Protein AF-A0A6P1CXM7-F1 (afdb_monomer)

Foldseek 3Di:
DVVVVVVVVVVDDDDDQPQFPDFWDKDWDADPVVRDIDIDTDLGGAGPPLCSLVVVLVVLLVCLLPDPDDDDDDDDHHNDDPCSVVVSVVSSVVSD

Sequence (96 aa):
DHAFAAAAELELPVDFVHALPWVRRTVVISESGSGTATALWEPGARITNPHAAEQLAVRVAGLLPDIAGLVIAGSLPGGIDPELPAQIARSALDHG

Nearest PDB structures (foldseek):
  2q5r-assembly2_C  TM=8.859E-01  e=2.977E-03  Staphylococcus aureus
  2jg1-assembly2_C  TM=8.522E-01  e=4.736E-03  Staphylococcus aureus subsp. aureus NCTC 8325
  5msc-assembly1_A  TM=3.157E-01  e=2.574E+00  Nocardia iowensis
  7e8s-assembly1_P  TM=1.985E-01  e=2.110E+00  Saccharomyces cerevisiae S288C

Radius of gyration: 16.23 Å; Cα contacts (8 Å, |Δi|>4): 83; chains: 1; bounding box: 47×28×36 Å

pLDDT: mean 93.21, std 4.41, range [60.66, 97.0]

Organism: NCBI:txid135487

Mean predicted aligned error: 3.91 Å

Secondary structure (DSSP, 8-state):
-HHHHHHHHTTS--------SSPPPEEEEEETTTTEEEEEE---PPP--TTHHHHHHHHHHHHGGG-S-----SPPPTTS-TTHHHHHHHHHHH--

Solvent-accessible surface area (backbone atoms only — not comparable to full-atom values): 6273 Å² total; per-residue (Å²): 54,70,70,62,50,59,57,46,53,76,77,42,96,75,87,82,76,83,52,41,90,48,76,64,60,70,51,73,52,71,41,83,89,78,70,48,73,50,76,49,68,57,95,54,57,64,39,76,59,84,57,45,63,58,54,45,49,56,53,50,60,73,46,49,90,81,50,98,75,87,87,88,82,84,83,81,57,51,74,60,69,86,58,50,66,60,52,50,52,49,54,52,60,77,73,106

Structure (mmCIF, N/CA/C/O backbone):
data_AF-A0A6P1CXM7-F1
#
_entry.id   AF-A0A6P1CXM7-F1
#
loop_
_atom_site.group_PDB
_atom_site.id
_atom_site.type_symbol
_atom_site.label_atom_id
_atom_site.label_alt_id
_atom_site.label_comp_id
_atom_site.label_asym_id
_atom_site.label_entity_id
_atom_site.label_seq_id
_atom_site.pdbx_PDB_ins_code
_atom_site.Cartn_x
_atom_site.Cartn_y
_atom_site.Cartn_z
_atom_site.occupancy
_atom_site.B_iso_or_equiv
_atom_site.auth_seq_id
_atom_site.auth_comp_id
_atom_site.auth_asym_id
_atom_site.auth_atom_id
_atom_site.pdbx_PDB_model_num
ATOM 1 N N . ASP A 1 1 ? -3.317 -7.924 -8.757 1.00 82.62 1 ASP A N 1
ATOM 2 C CA . ASP A 1 1 ? -2.547 -8.932 -9.512 1.00 82.62 1 ASP A CA 1
ATOM 3 C C . ASP A 1 1 ? -2.337 -10.158 -8.634 1.00 82.62 1 ASP A C 1
ATOM 5 O O . ASP A 1 1 ? -1.718 -10.046 -7.582 1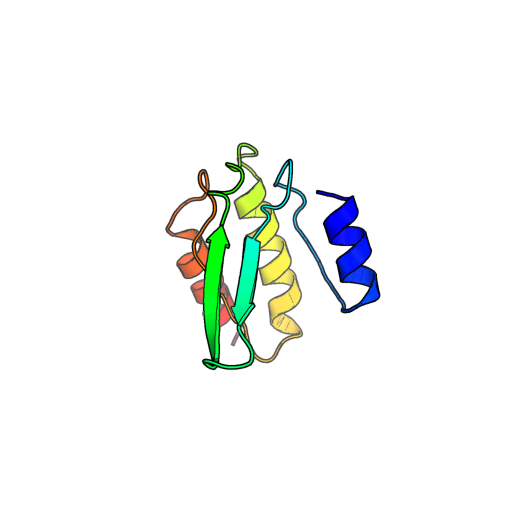.00 82.62 1 ASP A O 1
ATOM 9 N N . HIS A 1 2 ? -2.919 -11.293 -9.018 1.00 86.69 2 HIS A N 1
ATOM 10 C CA . HIS A 1 2 ? -2.811 -12.534 -8.247 1.00 86.69 2 HIS A CA 1
ATOM 11 C C . HIS A 1 2 ? -1.419 -13.168 -8.337 1.00 86.69 2 HIS A C 1
ATOM 13 O O . HIS A 1 2 ? -0.991 -13.791 -7.373 1.00 86.69 2 HIS A O 1
ATOM 19 N N . ALA A 1 3 ? -0.695 -12.977 -9.445 1.00 90.69 3 ALA A N 1
ATOM 20 C CA . ALA A 1 3 ? 0.643 -13.544 -9.600 1.00 90.69 3 ALA A CA 1
ATOM 21 C C . ALA A 1 3 ? 1.643 -12.874 -8.648 1.00 90.69 3 ALA A C 1
ATOM 23 O O . ALA A 1 3 ? 2.428 -13.556 -7.996 1.00 90.69 3 ALA A O 1
ATOM 24 N N . PHE A 1 4 ? 1.568 -11.544 -8.516 1.00 91.88 4 PHE A N 1
ATOM 25 C CA . PHE A 1 4 ? 2.371 -10.801 -7.542 1.00 91.88 4 PHE A CA 1
ATOM 26 C C . PHE A 1 4 ? 2.073 -11.234 -6.100 1.00 91.88 4 PHE A C 1
ATOM 28 O O . PHE A 1 4 ? 2.997 -11.480 -5.333 1.00 91.88 4 PHE A O 1
ATOM 35 N N . ALA A 1 5 ? 0.791 -11.347 -5.742 1.00 93.00 5 ALA A N 1
ATOM 36 C CA . ALA A 1 5 ? 0.392 -11.744 -4.394 1.00 93.00 5 ALA A CA 1
ATOM 37 C C . ALA A 1 5 ? 0.921 -13.139 -4.028 1.00 93.00 5 ALA A C 1
ATOM 39 O O . ALA A 1 5 ? 1.553 -13.287 -2.989 1.00 93.00 5 ALA A O 1
ATOM 40 N N . ALA A 1 6 ? 0.762 -14.117 -4.927 1.00 93.00 6 ALA A N 1
ATOM 41 C CA . ALA A 1 6 ? 1.278 -15.467 -4.721 1.00 93.00 6 ALA A CA 1
ATOM 42 C C . ALA A 1 6 ? 2.809 -15.499 -4.573 1.00 93.00 6 ALA A C 1
ATOM 44 O O . ALA A 1 6 ? 3.331 -16.277 -3.784 1.00 93.00 6 ALA A O 1
ATOM 45 N N . ALA A 1 7 ? 3.541 -14.653 -5.307 1.00 94.62 7 ALA A N 1
ATOM 46 C CA . ALA A 1 7 ? 4.991 -14.549 -5.155 1.00 94.62 7 ALA A CA 1
ATOM 47 C C . ALA A 1 7 ? 5.391 -13.958 -3.791 1.00 94.62 7 ALA A C 1
ATOM 49 O O . ALA A 1 7 ? 6.302 -14.471 -3.151 1.00 94.62 7 ALA A O 1
ATOM 50 N N . ALA A 1 8 ? 4.694 -12.919 -3.324 1.00 94.44 8 ALA A N 1
ATOM 51 C CA . ALA A 1 8 ? 4.969 -12.292 -2.031 1.00 94.44 8 ALA A CA 1
ATOM 52 C C . ALA A 1 8 ? 4.637 -13.207 -0.836 1.00 94.44 8 ALA A C 1
ATOM 54 O O . ALA A 1 8 ? 5.391 -13.224 0.134 1.00 94.44 8 ALA A O 1
ATOM 55 N N . GLU A 1 9 ? 3.566 -14.008 -0.924 1.00 95.00 9 GLU A N 1
ATOM 56 C CA . GLU A 1 9 ? 3.192 -15.011 0.094 1.00 95.00 9 GLU A CA 1
ATOM 57 C C . GLU A 1 9 ? 4.285 -16.063 0.338 1.00 95.00 9 GLU A C 1
ATOM 59 O O . GLU A 1 9 ? 4.363 -16.631 1.427 1.00 95.00 9 GLU A O 1
ATOM 64 N N . LEU A 1 10 ? 5.146 -16.323 -0.653 1.00 96.44 10 LEU A N 1
ATOM 65 C CA . LEU A 1 10 ? 6.281 -17.238 -0.504 1.00 96.44 10 LEU A CA 1
ATOM 66 C C . LEU A 1 10 ? 7.441 -16.630 0.298 1.00 96.44 10 LEU A C 1
ATOM 68 O O . LEU A 1 10 ? 8.280 -17.376 0.801 1.00 96.44 10 LEU A O 1
ATOM 72 N N . GLU A 1 11 ? 7.511 -15.303 0.405 1.00 96.62 11 GLU A N 1
ATOM 73 C CA . GLU A 1 11 ? 8.611 -14.588 1.061 1.00 96.62 11 GLU A CA 1
ATOM 74 C C . GLU A 1 11 ? 8.240 -14.105 2.471 1.00 96.62 11 GLU A C 1
ATOM 76 O O . GLU A 1 11 ? 9.081 -14.138 3.372 1.00 96.62 11 GLU A O 1
ATOM 81 N N . LEU A 1 12 ? 6.993 -13.667 2.681 1.00 95.62 12 LEU A N 1
ATOM 82 C CA . LEU A 1 12 ? 6.505 -13.173 3.969 1.00 95.62 12 LEU A CA 1
ATOM 83 C C . LEU A 1 12 ? 4.985 -13.367 4.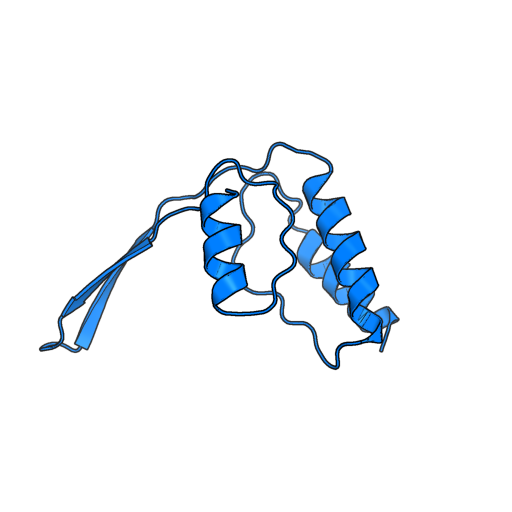131 1.00 95.62 12 LEU A C 1
ATOM 85 O O . LEU A 1 12 ? 4.268 -13.466 3.135 1.00 95.62 12 LEU A O 1
ATOM 89 N N . PRO A 1 13 ? 4.458 -13.366 5.373 1.00 94.00 13 PRO A N 1
ATOM 90 C CA . PRO A 1 13 ? 3.018 -13.301 5.598 1.00 94.00 13 PRO A CA 1
ATOM 91 C C . PRO A 1 13 ? 2.437 -12.020 4.985 1.00 94.00 13 PRO A C 1
ATOM 93 O O . PRO A 1 13 ? 2.889 -10.918 5.303 1.00 94.00 13 PRO A O 1
ATOM 96 N N . VAL A 1 14 ? 1.430 -12.158 4.123 1.00 94.69 14 VAL A N 1
ATOM 97 C CA . VAL A 1 14 ? 0.737 -11.029 3.486 1.00 94.69 14 VAL A CA 1
ATOM 98 C C . VAL A 1 14 ? -0.775 -11.220 3.534 1.00 94.69 14 VAL A C 1
ATOM 100 O O . VAL A 1 14 ? -1.273 -12.342 3.528 1.00 94.69 14 VAL A O 1
ATOM 103 N N . ASP A 1 15 ? -1.503 -10.105 3.553 1.00 94.19 15 ASP A N 1
ATOM 104 C CA . ASP A 1 15 ? -2.965 -10.072 3.463 1.00 94.19 15 ASP A CA 1
ATOM 105 C C . ASP A 1 15 ? -3.403 -8.930 2.528 1.00 94.19 15 ASP A C 1
ATOM 107 O O . ASP A 1 15 ? -3.750 -7.825 2.950 1.00 94.19 15 ASP A O 1
ATOM 111 N N . PHE A 1 16 ? -3.313 -9.160 1.214 1.00 94.69 16 PHE A N 1
ATOM 112 C CA . PHE A 1 16 ? -3.613 -8.128 0.221 1.00 94.69 16 PHE A CA 1
ATOM 113 C C . PHE A 1 16 ? -5.108 -8.010 -0.091 1.00 94.69 16 PHE A C 1
ATOM 115 O O . PHE A 1 16 ? -5.806 -8.992 -0.355 1.00 94.69 16 PHE A O 1
ATOM 122 N N . VAL A 1 17 ? -5.578 -6.768 -0.230 1.00 94.81 17 VAL A N 1
ATOM 123 C CA . VAL A 1 17 ? -6.818 -6.475 -0.957 1.00 94.81 17 VAL A CA 1
ATOM 124 C C . VAL A 1 17 ? -6.524 -6.491 -2.458 1.00 94.81 17 VAL A C 1
ATOM 126 O O . VAL A 1 17 ? -5.793 -5.646 -2.979 1.00 94.81 17 VAL A O 1
ATOM 129 N N . HIS A 1 18 ? -7.116 -7.435 -3.190 1.00 92.62 18 HIS A N 1
ATOM 130 C CA . HIS A 1 18 ? -6.918 -7.592 -4.636 1.00 92.62 18 HIS A CA 1
ATOM 131 C C . HIS A 1 18 ? -7.727 -6.571 -5.460 1.00 92.62 18 HIS A C 1
ATOM 133 O O . HIS A 1 18 ? -8.593 -6.930 -6.251 1.00 92.62 18 HIS A O 1
ATOM 139 N N . ALA A 1 19 ? -7.443 -5.280 -5.281 1.00 92.25 19 ALA A N 1
ATOM 140 C CA . ALA A 1 19 ? -8.149 -4.187 -5.958 1.00 92.25 19 ALA A CA 1
ATOM 141 C C . ALA A 1 19 ? -7.476 -3.698 -7.252 1.00 92.25 19 ALA A C 1
ATOM 143 O O . ALA A 1 19 ? -8.106 -3.006 -8.053 1.00 92.25 19 ALA A O 1
ATOM 144 N N . LEU A 1 20 ? -6.196 -4.025 -7.455 1.00 90.12 20 LEU A N 1
ATOM 145 C CA . LEU A 1 20 ? -5.426 -3.566 -8.611 1.00 90.12 20 LEU A CA 1
ATOM 146 C C . LEU A 1 20 ? -5.451 -4.604 -9.747 1.00 90.12 20 LEU A C 1
ATOM 148 O O . LEU A 1 20 ? -5.068 -5.760 -9.509 1.00 90.12 20 LEU A O 1
ATOM 152 N N . PRO A 1 21 ? -5.802 -4.201 -10.988 1.00 88.00 21 PRO A N 1
ATOM 153 C CA . PRO A 1 21 ? -5.796 -5.103 -12.143 1.00 88.00 21 PRO A CA 1
ATOM 154 C C . PRO A 1 21 ? -4.381 -5.584 -12.498 1.00 88.00 21 PRO A C 1
ATOM 156 O O . PRO A 1 21 ? -4.213 -6.692 -12.992 1.00 88.00 21 PRO A O 1
ATOM 159 N N . TRP A 1 22 ? -3.361 -4.780 -12.197 1.00 92.06 22 TRP A N 1
ATOM 160 C CA . TRP A 1 22 ? -1.943 -5.101 -12.351 1.00 92.06 22 TRP A CA 1
ATOM 161 C C . TRP A 1 22 ? -1.126 -4.315 -11.321 1.00 92.06 22 TRP A C 1
ATOM 163 O O . TRP A 1 22 ? -1.545 -3.244 -10.873 1.00 92.06 22 TRP A O 1
ATOM 173 N N . VAL A 1 23 ? 0.027 -4.854 -10.926 1.00 92.62 23 VAL A N 1
ATOM 174 C CA . VAL A 1 23 ? 0.989 -4.160 -10.058 1.00 92.62 23 VAL A CA 1
ATOM 175 C C . VAL A 1 23 ? 2.042 -3.498 -10.939 1.00 92.62 23 VAL A C 1
ATOM 177 O O . VAL A 1 23 ? 2.542 -4.104 -11.886 1.00 92.62 23 VAL A O 1
ATOM 180 N N . ARG A 1 24 ? 2.339 -2.227 -10.654 1.00 94.06 24 ARG A N 1
ATOM 181 C CA . ARG A 1 24 ? 3.283 -1.434 -11.444 1.00 94.06 24 ARG A CA 1
ATOM 182 C C . ARG A 1 24 ? 4.703 -1.964 -11.323 1.00 94.06 24 ARG A C 1
ATOM 184 O O . ARG A 1 24 ? 5.099 -2.446 -10.263 1.00 94.06 24 ARG A O 1
ATOM 191 N N . ARG A 1 25 ? 5.485 -1.785 -12.379 1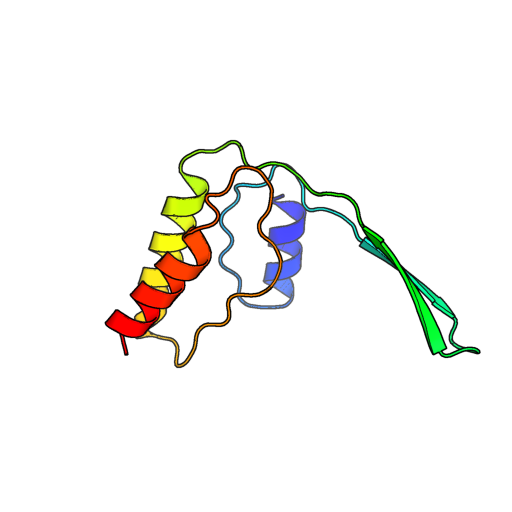.00 94.56 25 ARG A N 1
ATOM 192 C CA . ARG A 1 25 ? 6.911 -2.099 -12.393 1.00 94.56 25 ARG A CA 1
ATOM 193 C C . ARG A 1 25 ? 7.743 -0.839 -12.184 1.00 94.56 25 ARG A C 1
ATOM 195 O O . ARG A 1 25 ? 7.418 0.242 -12.680 1.00 94.56 25 ARG A O 1
ATOM 202 N N . THR A 1 26 ? 8.849 -1.020 -11.475 1.00 95.94 26 THR A N 1
ATOM 203 C CA . THR A 1 26 ? 9.930 -0.042 -11.377 1.00 95.94 26 THR A CA 1
ATOM 204 C C . THR A 1 26 ? 11.196 -0.706 -11.887 1.00 95.94 26 THR A C 1
ATOM 206 O O . THR A 1 26 ? 11.577 -1.767 -11.397 1.00 95.94 26 THR A O 1
ATOM 209 N N . VAL A 1 27 ? 11.849 -0.086 -12.866 1.00 97.00 27 VAL A N 1
ATOM 210 C CA . VAL A 1 27 ? 13.164 -0.513 -13.348 1.00 97.00 27 VAL A CA 1
ATOM 211 C C . VAL A 1 27 ? 14.208 0.377 -12.699 1.00 97.00 27 VAL A C 1
ATOM 213 O O . VAL A 1 27 ? 14.137 1.598 -12.818 1.00 97.00 27 VAL A O 1
ATOM 216 N N . VAL A 1 28 ? 15.174 -0.231 -12.015 1.00 96.56 28 VAL A N 1
ATOM 217 C CA . VAL A 1 28 ? 16.306 0.479 -11.415 1.00 96.56 28 VAL A CA 1
ATOM 218 C C . VAL A 1 28 ? 17.577 0.078 -12.150 1.00 96.56 28 VAL A C 1
ATOM 220 O O . VAL A 1 28 ? 17.940 -1.095 -12.175 1.00 96.56 28 VAL A O 1
ATOM 223 N N . ILE A 1 29 ? 18.247 1.058 -12.751 1.00 95.19 29 ILE A N 1
ATOM 224 C CA . ILE A 1 29 ? 19.560 0.906 -13.377 1.00 95.19 29 ILE A CA 1
ATOM 225 C C . ILE A 1 29 ? 20.588 1.393 -12.363 1.00 95.19 29 ILE A C 1
ATOM 227 O O . ILE A 1 29 ? 20.612 2.578 -12.036 1.00 95.19 29 ILE A O 1
ATOM 231 N N . SER A 1 30 ? 21.400 0.472 -11.848 1.00 95.44 30 SER A N 1
ATOM 232 C CA . SER A 1 30 ? 22.438 0.753 -10.855 1.00 95.44 30 SER A CA 1
ATOM 233 C C . SER A 1 30 ? 23.818 0.626 -11.491 1.00 95.44 30 SER A C 1
ATOM 235 O O . SER A 1 30 ? 24.120 -0.397 -12.108 1.00 95.44 30 SER A O 1
ATOM 237 N N . GLU A 1 31 ? 24.656 1.651 -11.346 1.00 93.50 31 GLU A N 1
ATOM 238 C CA . GLU A 1 31 ? 26.049 1.633 -11.785 1.00 93.50 31 GLU A CA 1
ATOM 239 C C . GLU A 1 31 ? 26.968 1.467 -10.570 1.00 93.50 31 GLU A C 1
ATOM 241 O O . GLU A 1 31 ? 27.206 2.398 -9.801 1.00 93.50 31 GLU A O 1
ATOM 246 N N . SER A 1 32 ? 27.536 0.270 -10.408 1.00 82.88 32 SER A N 1
ATOM 247 C CA . SER A 1 32 ? 28.368 -0.062 -9.244 1.00 82.88 32 SER A CA 1
ATOM 248 C C . SER A 1 32 ? 29.652 0.769 -9.138 1.00 82.88 32 SER A C 1
ATOM 250 O O . SER A 1 32 ? 30.168 0.936 -8.039 1.00 82.88 32 SER A O 1
ATOM 252 N N . GLY A 1 33 ? 30.170 1.288 -10.257 1.00 89.81 33 GLY A N 1
ATOM 253 C CA . GLY A 1 33 ? 31.400 2.085 -10.275 1.00 89.81 33 GLY A CA 1
ATOM 254 C C . GLY A 1 33 ? 31.223 3.501 -9.726 1.00 89.81 33 GLY A C 1
ATOM 255 O O . GLY A 1 33 ? 32.102 4.000 -9.029 1.00 89.81 33 GLY A O 1
ATOM 256 N N . SER A 1 34 ? 30.086 4.139 -10.011 1.00 89.25 34 SER A N 1
ATOM 257 C CA . SER A 1 34 ? 29.770 5.490 -9.529 1.00 89.25 34 SER A CA 1
ATOM 258 C C . SER A 1 34 ? 28.904 5.489 -8.268 1.00 89.25 34 SER A C 1
ATOM 260 O O . SER A 1 34 ? 28.764 6.522 -7.616 1.00 89.25 34 SER A O 1
ATOM 262 N N . GLY A 1 35 ? 28.304 4.343 -7.931 1.00 90.81 35 GLY A N 1
ATOM 263 C CA . GLY A 1 35 ? 27.318 4.230 -6.860 1.00 90.81 35 GLY A CA 1
ATOM 264 C C . GLY A 1 35 ? 25.986 4.905 -7.198 1.00 90.81 35 GLY A C 1
ATOM 265 O O . GLY A 1 35 ? 25.161 5.092 -6.306 1.00 90.81 35 GLY A O 1
ATOM 266 N N . THR A 1 36 ? 25.766 5.301 -8.457 1.00 93.81 36 THR A N 1
ATOM 267 C CA . THR A 1 36 ? 24.521 5.953 -8.871 1.00 93.81 36 THR A CA 1
ATOM 268 C C . THR A 1 36 ? 23.438 4.941 -9.226 1.00 93.81 36 THR A C 1
ATOM 270 O O . THR A 1 36 ? 23.707 3.832 -9.690 1.00 93.81 36 THR A O 1
ATOM 273 N N . ALA A 1 37 ? 22.185 5.344 -9.015 1.00 96.00 37 ALA A N 1
ATOM 274 C CA . ALA A 1 37 ? 21.016 4.587 -9.428 1.00 96.00 37 ALA A CA 1
ATOM 275 C C . ALA A 1 37 ? 20.000 5.509 -10.107 1.00 96.00 37 ALA A C 1
ATOM 277 O O . ALA A 1 37 ? 19.680 6.583 -9.599 1.00 96.00 37 ALA A O 1
ATOM 278 N N . THR A 1 38 ? 19.474 5.069 -11.247 1.00 95.81 38 THR A N 1
ATOM 279 C CA . THR A 1 38 ? 18.379 5.726 -11.965 1.00 95.81 38 THR A CA 1
ATOM 280 C C . THR A 1 38 ? 17.155 4.827 -11.921 1.00 95.81 38 THR A C 1
ATOM 282 O O . THR A 1 38 ? 17.230 3.661 -12.306 1.00 95.81 38 THR A O 1
ATOM 285 N N . ALA A 1 39 ? 16.025 5.363 -11.465 1.00 96.06 39 ALA A N 1
ATOM 2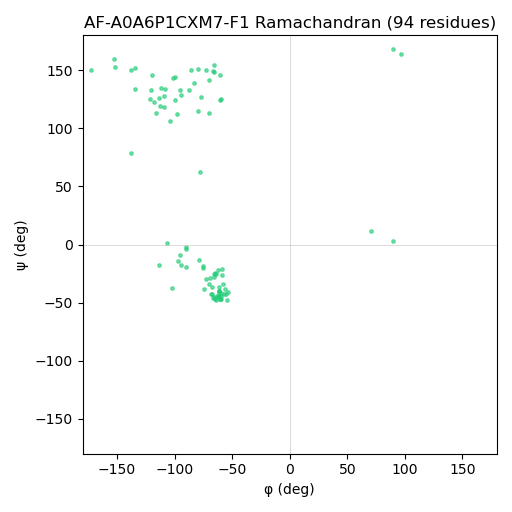86 C CA . ALA A 1 39 ? 14.763 4.640 -11.396 1.00 96.06 39 ALA A CA 1
ATOM 287 C C . ALA A 1 39 ? 13.780 5.158 -12.450 1.00 96.06 39 ALA A C 1
ATOM 289 O O . ALA A 1 39 ? 13.579 6.363 -12.591 1.00 96.06 39 ALA A O 1
ATOM 290 N N . LEU A 1 40 ? 13.139 4.231 -13.154 1.00 96.81 40 LEU A N 1
ATOM 291 C CA . LEU A 1 40 ? 12.037 4.479 -14.073 1.00 96.81 40 LEU A CA 1
ATOM 292 C C . LEU A 1 40 ? 10.807 3.772 -13.505 1.00 96.81 40 LEU A C 1
ATOM 294 O O . LEU A 1 40 ? 10.791 2.543 -13.415 1.00 96.81 40 LEU A O 1
ATOM 298 N N . TRP A 1 41 ? 9.797 4.536 -13.088 1.00 94.69 41 TRP A N 1
ATOM 299 C CA . TRP A 1 41 ? 8.568 3.985 -12.519 1.00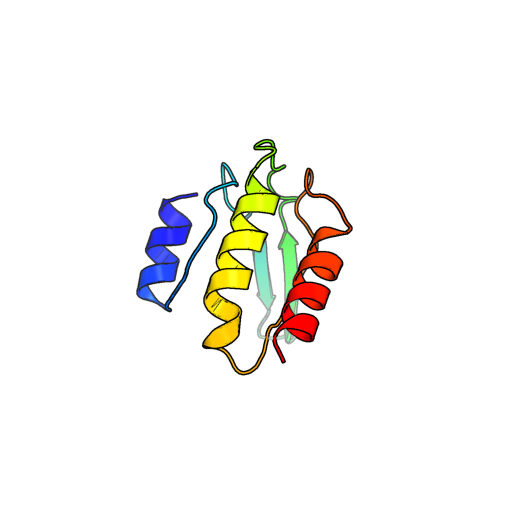 94.69 41 TRP A CA 1
ATOM 300 C C . TRP A 1 41 ? 7.378 4.206 -13.448 1.00 94.69 41 TRP A C 1
ATOM 302 O O . TRP A 1 41 ? 7.150 5.301 -13.965 1.00 94.69 41 TRP A O 1
ATOM 312 N N . GLU A 1 42 ? 6.575 3.162 -13.628 1.00 95.31 42 GLU A N 1
ATOM 313 C CA . GLU A 1 42 ? 5.247 3.314 -14.212 1.00 95.31 42 GLU A CA 1
ATOM 314 C C . GLU A 1 42 ? 4.351 4.141 -13.262 1.00 95.31 42 GLU A C 1
ATOM 316 O O . GLU A 1 42 ? 4.487 4.037 -12.039 1.00 95.31 42 GLU A O 1
ATOM 321 N N . PRO A 1 43 ? 3.384 4.932 -13.764 1.00 89.62 43 PRO A N 1
ATOM 322 C CA . PRO A 1 43 ? 2.457 5.681 -12.906 1.00 89.62 43 PRO A CA 1
ATOM 323 C C . PRO A 1 43 ? 1.659 4.781 -11.944 1.00 89.62 43 PRO A C 1
ATOM 325 O O . PRO A 1 43 ? 1.405 5.147 -10.796 1.00 89.62 43 PRO A O 1
ATOM 328 N N . GLY A 1 44 ? 1.333 3.567 -12.395 1.00 92.38 44 GLY A N 1
ATOM 329 C CA . GLY A 1 44 ? 0.526 2.584 -11.678 1.00 92.38 44 GLY A CA 1
ATOM 330 C C . GLY A 1 44 ? -0.947 2.584 -12.080 1.00 92.38 44 GLY A C 1
ATOM 331 O O . GLY A 1 44 ? -1.435 3.501 -12.741 1.00 92.38 44 GLY A O 1
ATOM 332 N N . ALA A 1 45 ? -1.645 1.506 -11.720 1.00 92.69 45 ALA A N 1
ATOM 333 C CA . ALA A 1 45 ? -3.055 1.344 -12.040 1.00 92.69 45 ALA A CA 1
ATOM 334 C C . ALA A 1 45 ? -3.933 2.261 -11.179 1.00 92.69 45 ALA A C 1
ATOM 336 O O . ALA A 1 45 ? -3.621 2.558 -10.024 1.00 92.69 45 ALA A O 1
ATOM 337 N N . ARG A 1 46 ? -5.074 2.665 -11.742 1.00 93.12 46 ARG A N 1
ATOM 338 C CA . ARG A 1 46 ? -6.136 3.346 -11.003 1.00 93.12 46 ARG A CA 1
ATOM 339 C C . ARG A 1 46 ? -7.065 2.306 -10.381 1.00 93.12 46 ARG A C 1
ATOM 341 O O . ARG A 1 46 ? -7.498 1.387 -11.074 1.00 93.12 46 ARG A O 1
ATOM 348 N N . ILE A 1 47 ? -7.397 2.468 -9.106 1.00 93.69 47 ILE A N 1
ATOM 349 C CA . ILE A 1 47 ? -8.412 1.656 -8.438 1.00 93.69 47 ILE A CA 1
ATOM 350 C C . ILE A 1 47 ? -9.792 2.150 -8.875 1.00 93.69 47 ILE A C 1
ATOM 352 O O . ILE A 1 47 ? -10.092 3.341 -8.812 1.00 93.69 47 ILE A O 1
ATOM 356 N N . THR A 1 48 ? -10.616 1.225 -9.361 1.00 91.94 48 THR A N 1
ATOM 357 C CA . THR A 1 48 ? -11.995 1.491 -9.802 1.00 91.94 48 THR A CA 1
ATOM 358 C C . THR A 1 48 ? -13.037 0.812 -8.924 1.00 91.94 48 THR A C 1
ATOM 360 O O . THR A 1 48 ? -14.197 1.211 -8.960 1.00 91.94 48 THR A O 1
ATOM 363 N N . ASN A 1 49 ? -12.644 -0.194 -8.136 1.00 91.75 49 ASN A N 1
ATOM 364 C CA . ASN A 1 49 ? -13.521 -0.827 -7.160 1.00 91.75 49 ASN A CA 1
ATOM 365 C C . ASN A 1 49 ? -13.785 0.153 -5.999 1.00 91.75 49 ASN A C 1
ATOM 367 O O . ASN A 1 49 ? -12.848 0.429 -5.244 1.00 91.75 49 ASN A O 1
ATOM 371 N N . PRO A 1 50 ? -15.027 0.641 -5.817 1.00 86.75 50 PRO A N 1
ATOM 372 C CA . PRO A 1 50 ? -15.338 1.614 -4.772 1.00 86.75 50 PRO A CA 1
ATOM 373 C C . PRO A 1 50 ? -15.154 1.048 -3.355 1.00 86.75 50 PRO A C 1
ATOM 375 O O . PRO A 1 50 ? -14.860 1.801 -2.436 1.00 86.75 50 PRO A O 1
ATOM 378 N N . HIS A 1 51 ? -15.244 -0.273 -3.180 1.00 94.31 51 HIS A N 1
ATOM 379 C CA . HIS A 1 51 ? -15.144 -0.929 -1.872 1.00 94.31 51 HIS A CA 1
ATOM 380 C C . HIS A 1 51 ? -13.714 -1.319 -1.484 1.00 94.31 51 HIS A C 1
ATOM 382 O O . HIS A 1 51 ? -13.492 -1.860 -0.405 1.00 94.31 51 HIS A O 1
ATOM 388 N N . ALA A 1 52 ? -12.722 -1.080 -2.346 1.00 94.94 52 ALA A N 1
ATOM 389 C CA . ALA A 1 52 ? -11.341 -1.480 -2.078 1.00 94.94 52 ALA A CA 1
ATOM 390 C C . ALA A 1 52 ? -10.762 -0.807 -0.821 1.00 94.94 52 ALA A C 1
ATOM 392 O O . ALA A 1 52 ? -10.078 -1.456 -0.031 1.00 94.94 52 ALA A O 1
ATOM 393 N N . ALA A 1 53 ? -11.054 0.483 -0.634 1.00 94.69 53 ALA A N 1
ATOM 394 C CA . ALA A 1 53 ? -10.615 1.245 0.532 1.00 94.69 53 ALA A CA 1
ATOM 395 C C . ALA A 1 53 ? -11.267 0.729 1.825 1.00 94.69 53 ALA A C 1
ATOM 397 O O . ALA A 1 53 ? -10.579 0.507 2.817 1.00 94.69 53 ALA A O 1
ATOM 398 N N . GLU A 1 54 ? -12.577 0.473 1.787 1.00 95.06 54 GLU A N 1
ATOM 399 C CA . GLU A 1 54 ? -13.338 -0.071 2.918 1.00 95.06 54 GLU A CA 1
ATOM 400 C C . GLU A 1 54 ? -12.823 -1.459 3.316 1.00 95.06 54 GLU A C 1
ATOM 402 O O . GLU A 1 54 ? -12.586 -1.722 4.492 1.00 95.06 54 GLU A O 1
ATOM 407 N N . GLN A 1 55 ? -12.576 -2.334 2.334 1.00 96.31 55 GLN A N 1
ATOM 408 C CA . GLN A 1 55 ? -12.004 -3.660 2.573 1.00 96.31 55 GLN A CA 1
ATOM 409 C C . GLN A 1 55 ? -10.633 -3.579 3.247 1.00 96.31 55 GLN A C 1
ATOM 411 O O . GLN A 1 55 ? -10.365 -4.356 4.163 1.00 96.31 55 GLN A O 1
ATOM 416 N N . LEU A 1 56 ? -9.780 -2.639 2.826 1.00 96.38 56 LEU A N 1
ATOM 417 C CA . LEU A 1 56 ? -8.478 -2.432 3.457 1.00 96.38 56 LEU A CA 1
ATOM 418 C C . LEU A 1 56 ? -8.638 -1.976 4.909 1.00 96.38 56 LEU A C 1
ATOM 420 O O . LEU A 1 56 ? -8.006 -2.547 5.792 1.00 96.38 56 LEU A O 1
ATOM 424 N N . ALA A 1 57 ? -9.501 -0.988 5.161 1.00 95.44 57 ALA A N 1
ATOM 425 C CA . ALA A 1 57 ? -9.740 -0.470 6.504 1.00 95.44 57 ALA A CA 1
ATOM 426 C C . ALA A 1 57 ? -10.259 -1.559 7.457 1.00 95.44 57 ALA A C 1
ATOM 428 O O . ALA A 1 57 ? -9.741 -1.697 8.562 1.00 95.44 57 ALA A O 1
ATOM 429 N N . VAL A 1 58 ? -11.218 -2.379 7.011 1.00 95.62 58 VAL A N 1
ATOM 430 C CA . VAL A 1 58 ? -11.757 -3.501 7.800 1.00 95.62 58 VAL A CA 1
ATOM 431 C C . VAL A 1 58 ? -10.678 -4.536 8.116 1.00 95.62 58 VAL A C 1
ATOM 433 O O . VAL A 1 58 ? -10.586 -4.986 9.257 1.00 95.62 58 VAL A O 1
ATOM 436 N N . ARG A 1 59 ? -9.847 -4.908 7.134 1.00 95.88 59 ARG A N 1
ATOM 437 C CA . ARG A 1 59 ? -8.766 -5.882 7.355 1.00 95.88 59 ARG A CA 1
ATOM 438 C C . ARG A 1 59 ? -7.720 -5.362 8.330 1.00 95.88 59 ARG A C 1
ATOM 440 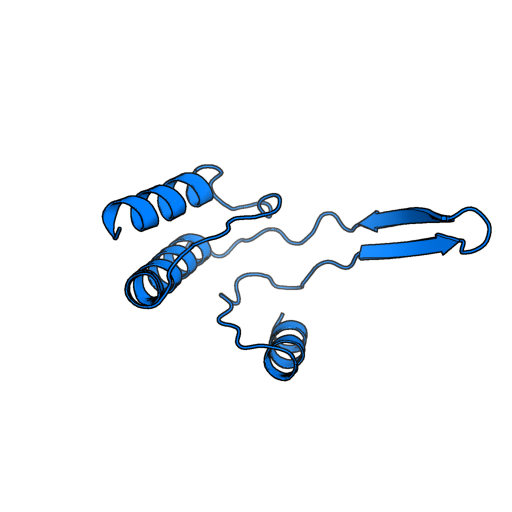O O . ARG A 1 59 ? -7.378 -6.071 9.268 1.00 95.88 59 ARG A O 1
ATOM 447 N N . VAL A 1 60 ? -7.266 -4.118 8.158 1.00 96.12 60 VAL A N 1
ATOM 448 C CA . VAL A 1 60 ? -6.307 -3.507 9.089 1.00 96.12 60 VAL A CA 1
ATOM 449 C C . VAL A 1 60 ? -6.894 -3.452 10.495 1.00 96.12 60 VAL A C 1
ATOM 451 O O . VAL A 1 60 ? -6.230 -3.903 11.420 1.00 96.12 60 VAL A O 1
ATOM 454 N N . ALA A 1 61 ? -8.141 -2.994 10.655 1.00 95.00 61 ALA A N 1
ATOM 455 C CA . ALA A 1 61 ? -8.809 -2.943 11.955 1.00 95.00 61 ALA A CA 1
ATOM 456 C C . ALA A 1 61 ? -8.870 -4.316 12.648 1.00 95.00 61 ALA A C 1
ATOM 458 O O . ALA A 1 61 ? -8.664 -4.404 13.855 1.00 95.00 61 ALA A O 1
ATOM 459 N N . GLY A 1 62 ? -9.087 -5.393 11.886 1.00 94.75 62 GLY A N 1
ATOM 460 C CA . GLY A 1 62 ? -9.061 -6.762 12.407 1.00 94.75 62 GLY A CA 1
ATOM 461 C C . GLY A 1 62 ? -7.686 -7.229 12.900 1.00 94.75 62 GLY A C 1
ATOM 462 O O . GLY A 1 62 ? -7.634 -8.096 13.764 1.00 94.75 62 GLY A O 1
ATOM 463 N N . LEU A 1 63 ? -6.594 -6.651 12.388 1.00 94.88 63 LEU A N 1
ATOM 464 C CA . LEU A 1 63 ? -5.217 -6.976 12.782 1.00 94.88 63 LEU A CA 1
ATOM 465 C C . LEU A 1 63 ? -4.699 -6.112 13.942 1.00 94.88 63 LEU A C 1
ATOM 467 O O . LEU A 1 63 ? -3.728 -6.494 14.590 1.00 94.88 63 LEU A O 1
ATOM 471 N N . LEU A 1 64 ? -5.320 -4.955 14.207 1.00 94.94 64 LEU A N 1
ATOM 472 C CA . LEU A 1 64 ? -4.860 -4.007 15.232 1.00 94.94 64 LEU A CA 1
ATOM 473 C C . LEU A 1 64 ? -4.673 -4.623 16.632 1.00 94.94 64 LEU A C 1
ATOM 475 O O . LEU A 1 64 ? -3.663 -4.301 17.254 1.00 94.94 64 LEU A O 1
ATOM 479 N N . PRO A 1 65 ? -5.555 -5.512 17.138 1.00 94.25 65 PRO A N 1
ATOM 480 C CA . PRO A 1 65 ? -5.381 -6.104 18.468 1.00 94.25 65 PRO A CA 1
ATOM 481 C C . PRO A 1 65 ? -4.112 -6.954 18.626 1.00 94.25 65 PRO A C 1
ATOM 483 O O . PRO A 1 65 ? -3.650 -7.151 19.748 1.00 94.25 65 PRO A O 1
ATOM 486 N N . ASP A 1 66 ? -3.556 -7.447 17.517 1.00 94.12 66 ASP A N 1
ATOM 487 C CA . ASP A 1 66 ? -2.464 -8.422 17.503 1.00 94.12 66 ASP A CA 1
ATOM 488 C C . ASP A 1 66 ? -1.108 -7.811 17.098 1.00 94.12 66 ASP A C 1
ATOM 490 O O . ASP A 1 66 ? -0.102 -8.522 17.022 1.00 94.12 66 ASP A O 1
ATOM 494 N N . ILE A 1 67 ? -1.045 -6.497 16.841 1.00 93.75 67 ILE A N 1
ATOM 495 C CA . ILE A 1 67 ? 0.183 -5.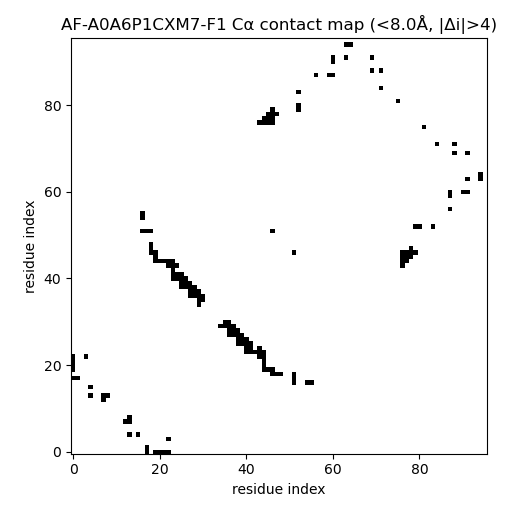802 16.426 1.00 93.75 67 ILE A CA 1
ATOM 496 C C . ILE A 1 67 ? 0.581 -4.708 17.418 1.00 93.75 67 ILE A C 1
ATOM 498 O O . ILE A 1 67 ? -0.251 -4.014 17.987 1.00 93.75 67 ILE A O 1
ATOM 502 N N . ALA 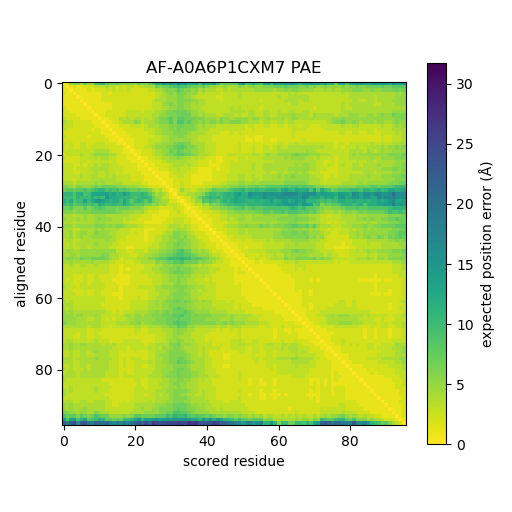A 1 68 ? 1.888 -4.506 17.589 1.00 93.25 68 ALA A N 1
ATOM 503 C CA . ALA A 1 68 ? 2.430 -3.447 18.448 1.00 93.25 68 ALA A CA 1
ATOM 504 C C . ALA A 1 68 ? 2.662 -2.115 17.709 1.00 93.25 68 ALA A C 1
ATOM 506 O O . ALA A 1 68 ? 3.101 -1.136 18.309 1.00 93.25 68 ALA A O 1
ATOM 507 N N . GLY A 1 69 ? 2.434 -2.077 16.395 1.00 93.25 69 GLY A N 1
ATOM 508 C CA . GLY A 1 69 ? 2.651 -0.880 15.596 1.00 93.25 69 GLY A CA 1
ATOM 509 C C . GLY A 1 69 ? 2.162 -1.024 14.162 1.00 93.25 69 GLY A C 1
ATOM 510 O O . GLY A 1 69 ? 2.184 -2.112 13.588 1.00 93.25 69 GLY A O 1
ATOM 511 N N . LEU A 1 70 ? 1.753 0.106 13.584 1.00 95.25 70 LEU A N 1
ATOM 512 C CA . LEU A 1 70 ? 1.285 0.227 12.209 1.00 95.25 70 LEU A CA 1
ATOM 513 C C . LEU A 1 70 ? 2.170 1.215 11.442 1.00 95.25 70 LEU A C 1
ATOM 515 O O . LEU A 1 70 ? 2.414 2.330 11.900 1.00 95.25 70 LEU A O 1
ATOM 519 N N . VAL A 1 71 ? 2.596 0.827 10.239 1.00 96.25 71 VAL A N 1
ATOM 520 C CA . VAL A 1 71 ? 3.315 1.704 9.308 1.00 96.25 71 VAL A CA 1
ATOM 521 C C . VAL A 1 71 ? 2.495 1.863 8.033 1.00 96.25 71 VAL A C 1
ATOM 523 O O . VAL A 1 71 ? 2.201 0.885 7.352 1.00 96.25 71 VAL A O 1
ATOM 526 N N . ILE A 1 72 ? 2.160 3.109 7.689 1.00 95.75 72 ILE A N 1
ATOM 527 C CA . ILE A 1 72 ? 1.543 3.472 6.410 1.00 95.75 72 ILE A CA 1
ATOM 528 C C . ILE A 1 72 ? 2.589 4.235 5.601 1.00 95.75 72 ILE A C 1
ATOM 530 O O . ILE A 1 72 ? 3.066 5.283 6.034 1.00 95.75 72 ILE A O 1
ATOM 534 N N . ALA A 1 73 ? 2.969 3.706 4.440 1.00 95.19 73 ALA A N 1
ATOM 535 C CA . ALA A 1 73 ? 4.061 4.250 3.642 1.00 95.19 73 ALA A CA 1
ATOM 536 C C . ALA A 1 73 ? 3.730 4.280 2.146 1.00 95.19 73 ALA A C 1
ATOM 538 O O . ALA A 1 73 ? 3.024 3.417 1.626 1.00 95.19 73 ALA A O 1
ATOM 539 N N . GLY A 1 74 ? 4.315 5.258 1.451 1.00 93.19 74 GLY A N 1
ATOM 540 C CA . GLY A 1 74 ? 4.150 5.451 0.012 1.00 93.19 74 GLY A CA 1
ATOM 541 C C . GLY A 1 74 ? 2.976 6.357 -0.361 1.00 93.19 74 GLY A C 1
ATOM 542 O O . GLY A 1 74 ? 2.148 6.732 0.465 1.00 93.19 74 GLY A O 1
ATOM 543 N N . SER A 1 75 ? 2.937 6.747 -1.634 1.00 91.94 75 SER A N 1
ATOM 544 C CA . SER A 1 75 ? 1.825 7.508 -2.197 1.00 91.94 75 SER A CA 1
ATOM 545 C C . SER A 1 75 ? 0.641 6.601 -2.530 1.00 91.94 75 SER A C 1
ATOM 547 O O . SER A 1 75 ? 0.806 5.429 -2.873 1.00 91.94 75 SER A O 1
ATOM 549 N N . LEU A 1 76 ? -0.565 7.166 -2.461 1.00 92.75 76 LEU A N 1
ATOM 550 C CA . LEU A 1 76 ? -1.790 6.456 -2.812 1.00 92.75 76 LEU A CA 1
ATOM 551 C C . LEU A 1 76 ? -1.875 6.208 -4.328 1.00 92.75 76 LEU A C 1
ATOM 553 O O . LEU A 1 76 ? -1.518 7.092 -5.116 1.00 92.75 76 LEU A O 1
ATOM 557 N N . PRO A 1 77 ? -2.384 5.041 -4.766 1.00 91.88 77 PRO A N 1
ATOM 558 C CA . PRO A 1 77 ? -2.772 4.855 -6.157 1.00 91.88 77 PRO A CA 1
ATOM 559 C C . PRO A 1 77 ? -3.964 5.761 -6.497 1.00 91.88 77 PRO A C 1
ATOM 561 O O . PRO A 1 77 ? -4.769 6.128 -5.639 1.00 91.88 77 PRO A O 1
ATOM 564 N N . GLY A 1 78 ? -4.110 6.108 -7.776 1.00 91.31 78 GLY A N 1
ATOM 565 C CA . GLY A 1 78 ? -5.246 6.913 -8.219 1.00 91.31 78 GLY A CA 1
ATOM 566 C C . GLY A 1 78 ? -6.580 6.209 -7.947 1.00 91.31 78 GLY A C 1
ATOM 567 O O . GLY A 1 78 ? -6.681 4.993 -8.091 1.00 91.31 78 GLY A O 1
ATOM 568 N N . GLY A 1 79 ? -7.624 6.980 -7.633 1.00 92.31 79 GLY A N 1
ATOM 569 C CA . GLY A 1 79 ? -8.965 6.441 -7.358 1.00 92.31 79 GLY A CA 1
ATOM 570 C C . GLY A 1 79 ? -9.221 6.084 -5.891 1.00 92.31 79 GLY A C 1
ATOM 571 O O . GLY A 1 79 ? -10.308 5.613 -5.580 1.00 92.31 79 GLY A O 1
ATOM 572 N N . ILE A 1 80 ? -8.258 6.342 -5.004 1.00 94.31 80 ILE A N 1
ATOM 573 C CA . ILE A 1 80 ? -8.419 6.235 -3.552 1.00 94.31 80 ILE A CA 1
ATOM 574 C C . ILE A 1 80 ? -8.624 7.619 -2.935 1.00 94.31 80 ILE A C 1
ATOM 576 O O . ILE A 1 80 ? -8.027 8.598 -3.388 1.00 94.31 80 ILE A O 1
ATOM 580 N N . ASP A 1 81 ? -9.474 7.679 -1.910 1.00 94.25 81 ASP A N 1
ATOM 581 C CA . ASP A 1 81 ? -9.673 8.868 -1.083 1.00 94.25 81 ASP A CA 1
ATOM 582 C C . ASP A 1 81 ? -8.351 9.257 -0.385 1.00 94.25 81 ASP A C 1
ATOM 584 O O . ASP A 1 81 ? -7.767 8.416 0.311 1.00 94.25 81 ASP A O 1
ATOM 588 N N . PRO A 1 82 ? -7.856 10.501 -0.551 1.00 95.25 82 PRO A N 1
ATOM 589 C CA . PRO A 1 82 ? -6.643 10.965 0.118 1.00 95.25 82 PRO A CA 1
ATOM 590 C C . PRO A 1 82 ? -6.702 10.896 1.651 1.00 95.25 82 PRO A C 1
ATOM 592 O O . PRO A 1 82 ? -5.647 10.839 2.280 1.00 95.25 82 PRO A O 1
ATOM 595 N N . GLU A 1 83 ? -7.892 10.855 2.257 1.00 95.88 83 GLU A N 1
ATOM 596 C CA . GLU A 1 83 ? -8.060 10.768 3.711 1.00 95.88 83 GLU A CA 1
ATOM 597 C C . GLU A 1 83 ? -7.853 9.355 4.277 1.00 95.88 83 GLU A C 1
ATOM 599 O O . GLU A 1 83 ? -7.702 9.200 5.493 1.00 95.88 83 GLU A O 1
ATOM 604 N N . LEU A 1 84 ? -7.810 8.316 3.435 1.00 95.62 84 LEU A N 1
ATOM 605 C CA . LEU A 1 84 ? -7.743 6.921 3.884 1.00 95.62 84 LEU A CA 1
ATOM 606 C C . LEU A 1 84 ? -6.566 6.635 4.846 1.00 95.62 84 LEU A C 1
ATOM 608 O O . LEU A 1 84 ? -6.814 6.054 5.904 1.00 95.62 84 LEU A O 1
ATOM 612 N N . PRO A 1 85 ? -5.311 7.061 4.580 1.00 96.62 85 PRO A N 1
ATOM 613 C CA . PRO A 1 85 ? -4.210 6.889 5.531 1.00 96.62 85 PRO A CA 1
ATOM 614 C C . PRO A 1 85 ? -4.502 7.482 6.911 1.00 96.62 85 PRO A C 1
ATOM 616 O O . PRO A 1 85 ? -4.230 6.850 7.929 1.00 96.62 85 PRO A O 1
ATOM 619 N N . ALA A 1 86 ? -5.091 8.680 6.952 1.00 95.81 86 ALA A N 1
ATOM 620 C CA . ALA A 1 86 ? -5.416 9.355 8.201 1.00 95.81 86 ALA A CA 1
ATOM 621 C C . ALA A 1 86 ? -6.558 8.654 8.949 1.00 95.81 86 ALA A C 1
ATOM 623 O O . ALA A 1 86 ? -6.562 8.647 10.178 1.00 95.81 86 ALA A O 1
ATOM 624 N N . GLN A 1 87 ? -7.528 8.075 8.235 1.00 95.69 87 GLN A N 1
ATOM 625 C CA . GLN A 1 87 ? -8.609 7.282 8.830 1.00 95.69 87 GLN A CA 1
ATOM 626 C C . GLN A 1 87 ? -8.071 5.990 9.457 1.00 95.69 87 GLN A C 1
ATOM 628 O O . GLN A 1 87 ? -8.394 5.690 10.604 1.00 95.69 87 GLN A O 1
ATOM 633 N N . ILE A 1 88 ? -7.199 5.268 8.745 1.00 96.31 88 ILE A N 1
ATOM 634 C CA . ILE A 1 88 ? -6.565 4.047 9.259 1.00 96.31 88 ILE A CA 1
ATOM 635 C C . ILE A 1 88 ? -5.686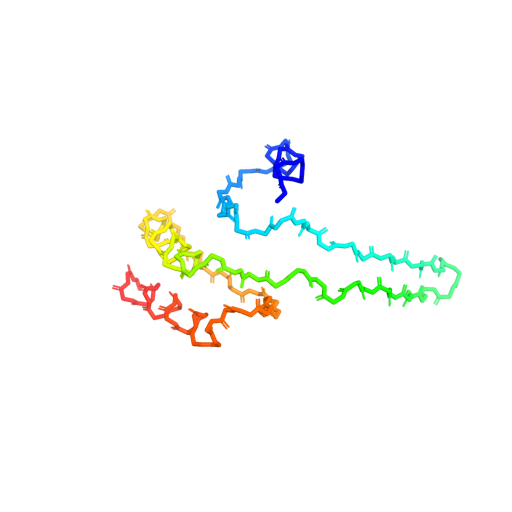 4.371 10.477 1.00 96.31 88 ILE A C 1
ATOM 637 O O . ILE A 1 88 ? -5.765 3.682 11.491 1.00 96.31 88 ILE A O 1
ATOM 641 N N . ALA A 1 89 ? -4.884 5.439 10.416 1.00 95.69 89 ALA A N 1
ATOM 642 C CA . ALA A 1 89 ? -4.044 5.853 11.539 1.00 95.69 89 ALA A CA 1
ATOM 643 C C . ALA A 1 89 ? -4.870 6.209 12.787 1.00 95.69 89 ALA A C 1
ATOM 645 O O . ALA A 1 89 ? -4.496 5.831 13.892 1.00 95.69 89 ALA A O 1
ATOM 646 N N . ARG A 1 90 ? -6.013 6.889 12.619 1.00 94.75 90 ARG A N 1
ATOM 647 C CA . ARG A 1 90 ? -6.948 7.167 13.721 1.00 94.75 90 ARG A CA 1
ATOM 648 C C . ARG A 1 90 ? -7.504 5.887 14.333 1.00 94.75 90 ARG A C 1
ATOM 650 O O . ARG A 1 90 ? -7.476 5.758 15.546 1.00 94.75 90 ARG A O 1
ATOM 657 N N . SER A 1 91 ? -7.910 4.922 13.507 1.00 93.25 91 SER A N 1
ATOM 658 C CA . SER A 1 91 ? -8.350 3.616 14.009 1.00 93.25 91 SER A CA 1
ATOM 659 C C . SER A 1 91 ? -7.260 2.944 14.849 1.00 93.25 91 SER A C 1
ATOM 661 O O . SER A 1 91 ? -7.560 2.452 15.927 1.00 93.25 91 SER A O 1
ATOM 663 N N . ALA A 1 92 ? -5.994 2.992 14.428 1.00 93.56 92 ALA A N 1
ATOM 664 C CA . ALA A 1 92 ? -4.889 2.455 15.225 1.00 93.56 92 ALA A CA 1
ATOM 665 C C . ALA A 1 92 ? -4.733 3.149 16.592 1.00 93.56 92 ALA A C 1
ATOM 667 O O . ALA A 1 92 ? -4.511 2.464 17.584 1.00 93.56 92 ALA A O 1
ATOM 668 N N . LEU A 1 93 ? -4.893 4.477 16.653 1.00 92.56 93 LEU A N 1
ATOM 669 C CA . LEU A 1 93 ? -4.848 5.251 17.904 1.00 92.56 93 LEU A CA 1
ATOM 670 C C . LEU A 1 93 ? -6.049 4.993 18.821 1.00 92.56 93 LEU A C 1
ATOM 672 O O . LEU A 1 93 ? -5.937 5.129 20.029 1.00 92.56 93 LEU A O 1
ATOM 676 N N . ASP A 1 94 ? -7.208 4.640 18.271 1.00 90.25 94 ASP A N 1
ATOM 677 C CA . ASP A 1 94 ? -8.371 4.286 19.090 1.00 90.25 94 ASP A CA 1
ATOM 678 C C . ASP A 1 94 ? -8.225 2.880 19.711 1.00 90.25 94 ASP A C 1
ATOM 680 O O . ASP A 1 94 ? -8.912 2.548 20.680 1.00 90.25 94 ASP A O 1
ATOM 684 N N . HIS A 1 95 ? -7.331 2.049 19.161 1.00 83.00 95 HIS A N 1
ATOM 685 C CA . HIS A 1 95 ? -7.063 0.680 19.603 1.00 83.00 95 HIS A CA 1
ATOM 686 C C . HIS A 1 95 ? -5.871 0.540 20.576 1.00 83.00 95 HIS A C 1
ATOM 688 O O . HIS A 1 95 ? -5.713 -0.545 21.143 1.00 83.00 95 HIS A O 1
ATOM 694 N N . GLY A 1 96 ? -5.065 1.586 20.811 1.00 60.66 96 GLY A N 1
ATOM 695 C CA . GLY A 1 96 ? -3.873 1.552 21.678 1.00 60.66 96 GLY A CA 1
ATOM 696 C C . GLY A 1 96 ? -3.199 2.906 21.865 1.00 60.66 96 GLY A C 1
ATOM 697 O O . GLY A 1 96 ? -1.999 2.908 22.216 1.00 60.66 96 GLY A O 1
#

InterPro domains:
  IPR029056 Ribokinase-like [G3DSA:3.40.1190.20] (1-96)